Protein AF-A0A960LJG4-F1 (afdb_monomer_lite)

Secondary structure (DSSP, 8-state):
-PPPP------S-TTT--HHHHHHHHHHHHHHHHHHHHTHHHHHHHHH--HHHHHHHHTT--HHHHHHTTHHHHHHHHHHHHTT-S--

Structure (mmCIF, N/CA/C/O backbone):
data_AF-A0A960LJG4-F1
#
_entry.id   AF-A0A960LJG4-F1
#
loop_
_atom_site.group_PDB
_atom_site.id
_atom_site.type_symbol
_atom_site.label_atom_id
_atom_site.label_alt_id
_atom_site.label_comp_id
_atom_site.label_asym_id
_atom_site.label_entity_id
_atom_site.label_seq_id
_atom_site.pdbx_PDB_ins_code
_atom_site.Cartn_x
_atom_site.Cartn_y
_atom_site.Cartn_z
_atom_site.occupancy
_atom_site.B_iso_or_equiv
_atom_site.auth_seq_id
_atom_site.auth_comp_id
_atom_site.auth_asym_id
_atom_site.auth_atom_id
_atom_site.pdbx_PDB_model_num
ATOM 1 N N . LYS A 1 1 ? 0.581 18.567 -26.542 1.00 78.12 1 LYS A N 1
ATOM 2 C CA . LYS A 1 1 ? -0.105 17.372 -25.993 1.00 78.12 1 LYS A CA 1
ATOM 3 C C . LYS A 1 1 ? 0.856 16.215 -26.142 1.00 78.12 1 LYS A C 1
ATOM 5 O O . LYS A 1 1 ? 1.344 16.022 -27.246 1.00 78.12 1 LYS A O 1
ATOM 10 N N . GLU A 1 2 ? 1.154 15.515 -25.060 1.00 88.88 2 GLU A N 1
ATOM 11 C CA . GLU A 1 2 ? 1.998 14.321 -25.105 1.00 88.88 2 GLU A CA 1
ATOM 12 C C . GLU A 1 2 ? 1.117 13.071 -25.158 1.00 88.88 2 GLU A C 1
ATOM 14 O O . GLU A 1 2 ? -0.012 13.083 -24.660 1.00 88.88 2 GLU A O 1
ATOM 19 N N . SER A 1 3 ? 1.612 12.014 -25.803 1.00 90.06 3 SER A N 1
ATOM 20 C CA . SER A 1 3 ? 0.933 10.719 -25.825 1.00 90.06 3 SER A CA 1
ATOM 21 C C . SER A 1 3 ? 1.204 9.988 -24.515 1.00 90.06 3 SER A C 1
ATOM 23 O O . SER A 1 3 ? 2.357 9.708 -24.192 1.00 90.06 3 SER A O 1
ATOM 25 N N . CYS A 1 4 ? 0.153 9.651 -23.769 1.00 88.69 4 CYS A N 1
ATOM 26 C CA . CYS A 1 4 ? 0.284 8.905 -22.522 1.00 88.69 4 CYS A CA 1
ATOM 27 C C . CYS A 1 4 ? 0.348 7.397 -22.791 1.00 88.69 4 CYS A C 1
ATOM 29 O O . CYS A 1 4 ? -0.552 6.835 -23.414 1.00 88.69 4 CYS A O 1
ATOM 31 N N . GLY A 1 5 ? 1.382 6.735 -22.269 1.00 87.88 5 GLY A N 1
ATOM 32 C CA . GLY A 1 5 ? 1.415 5.279 -22.123 1.00 87.88 5 GLY A CA 1
ATOM 33 C C . GLY A 1 5 ? 0.777 4.859 -20.798 1.00 87.88 5 GLY A C 1
ATOM 34 O O . GLY A 1 5 ? 0.999 5.502 -19.774 1.00 87.88 5 GLY A O 1
ATOM 35 N N . GLY A 1 6 ? -0.018 3.790 -20.798 1.00 90.31 6 GLY A N 1
ATOM 36 C CA . GLY A 1 6 ? -0.704 3.333 -19.591 1.00 90.31 6 GLY A CA 1
ATOM 37 C C . GLY A 1 6 ? -1.389 1.984 -19.758 1.00 90.31 6 GLY A C 1
ATOM 38 O O . GLY A 1 6 ? -1.253 1.318 -20.782 1.00 90.31 6 GLY A O 1
ATOM 39 N N . VAL A 1 7 ? -2.130 1.587 -18.726 1.00 91.94 7 VAL A N 1
ATOM 40 C CA . VAL A 1 7 ? -2.922 0.353 -18.706 1.00 91.94 7 VAL A CA 1
ATOM 41 C C . VAL A 1 7 ? -4.360 0.665 -18.300 1.00 91.94 7 VAL A C 1
ATOM 43 O O . VAL A 1 7 ? -4.595 1.502 -17.428 1.00 91.94 7 VAL A O 1
ATOM 46 N N . ARG A 1 8 ? -5.326 -0.020 -18.920 1.00 94.44 8 ARG A N 1
ATOM 47 C CA . ARG A 1 8 ? -6.729 -0.026 -18.486 1.00 94.44 8 ARG A CA 1
ATOM 48 C C . ARG A 1 8 ? -6.902 -1.131 -17.449 1.00 94.44 8 ARG A C 1
ATOM 50 O O . ARG A 1 8 ? -6.598 -2.285 -17.735 1.00 94.44 8 ARG A O 1
ATOM 57 N N . MET A 1 9 ? -7.403 -0.777 -16.271 1.00 93.56 9 MET A N 1
ATOM 58 C CA . MET A 1 9 ? -7.787 -1.737 -15.237 1.00 93.56 9 MET A CA 1
ATOM 59 C C . MET A 1 9 ? -9.309 -1.802 -15.165 1.00 93.56 9 MET A C 1
ATOM 61 O O . MET A 1 9 ? -9.968 -0.770 -15.061 1.00 93.56 9 MET A O 1
ATOM 65 N N . GLU A 1 10 ? -9.853 -3.010 -15.237 1.00 96.06 10 GLU A N 1
ATOM 66 C CA . GLU A 1 10 ? -11.284 -3.278 -15.129 1.00 96.06 10 GLU A CA 1
ATOM 67 C C . GLU A 1 10 ? -11.536 -4.125 -13.884 1.00 96.06 10 GLU A C 1
ATOM 69 O O . GLU A 1 10 ? -10.930 -5.182 -13.709 1.00 96.06 10 GLU A O 1
ATOM 74 N N . LEU A 1 11 ? -12.396 -3.628 -12.995 1.00 95.81 11 LEU A N 1
ATOM 75 C CA . LEU A 1 11 ? -12.791 -4.336 -11.784 1.00 95.81 11 LEU A CA 1
ATOM 76 C C . LEU A 1 11 ? -13.980 -5.241 -12.105 1.00 95.81 11 LEU A C 1
ATOM 78 O O . LEU A 1 11 ? -15.096 -4.754 -12.261 1.00 95.81 11 LEU A O 1
ATOM 82 N N . VAL A 1 12 ? -13.724 -6.543 -12.196 1.00 96.88 12 VAL A N 1
ATOM 83 C CA . VAL A 1 12 ? -14.748 -7.550 -12.529 1.00 96.88 12 VAL A CA 1
ATOM 84 C C . VAL A 1 12 ? -15.400 -8.180 -11.297 1.00 96.88 12 VAL A C 1
ATOM 86 O O . VAL A 1 12 ? -16.548 -8.601 -11.363 1.00 96.88 12 VAL A O 1
ATOM 89 N N . ASP A 1 13 ? -14.686 -8.209 -10.171 1.00 97.12 13 ASP A N 1
ATOM 90 C CA . ASP A 1 13 ? -15.158 -8.712 -8.881 1.00 97.12 13 ASP A CA 1
ATOM 91 C C . ASP A 1 13 ? -14.617 -7.796 -7.778 1.00 97.12 13 ASP A C 1
ATOM 93 O O . ASP A 1 13 ? -13.402 -7.637 -7.611 1.00 97.12 13 ASP A O 1
ATOM 97 N N . ARG A 1 14 ? -15.531 -7.144 -7.058 1.00 95.12 14 ARG A N 1
ATOM 98 C CA . ARG A 1 14 ? -15.185 -6.196 -6.000 1.00 95.12 14 ARG A CA 1
ATO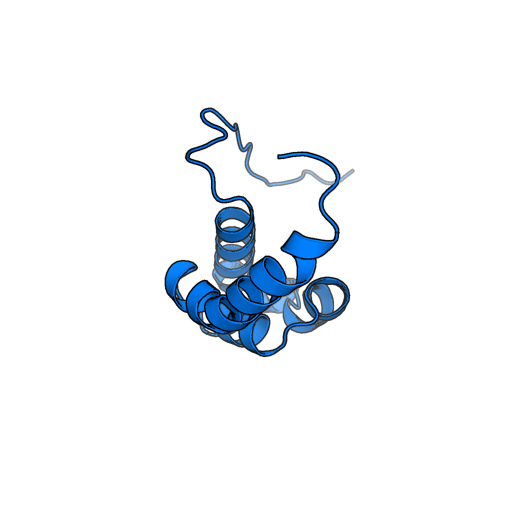M 99 C C . ARG A 1 14 ? -14.722 -6.897 -4.728 1.00 95.12 14 ARG A C 1
ATOM 101 O O . ARG A 1 14 ? -13.815 -6.379 -4.080 1.00 95.12 14 ARG A O 1
ATOM 108 N N . ASP A 1 15 ? -15.310 -8.038 -4.393 1.00 96.50 15 ASP A N 1
ATOM 109 C CA . ASP A 1 15 ? -15.075 -8.726 -3.123 1.00 96.50 15 ASP A CA 1
ATOM 110 C C . ASP A 1 15 ? -13.769 -9.527 -3.164 1.00 96.50 15 ASP A C 1
ATOM 112 O O . ASP A 1 15 ? -13.062 -9.636 -2.160 1.00 96.50 15 ASP A O 1
ATOM 116 N N . ALA A 1 16 ? -13.379 -10.008 -4.347 1.00 95.12 16 ALA A N 1
ATOM 117 C CA . ALA A 1 16 ? -12.073 -10.629 -4.562 1.00 95.12 16 ALA A CA 1
ATOM 118 C C . ALA A 1 16 ? -10.920 -9.612 -4.688 1.00 95.12 16 ALA A C 1
ATOM 120 O O . ALA A 1 16 ? -9.747 -9.972 -4.532 1.00 95.12 16 ALA A O 1
ATOM 121 N N . CYS A 1 17 ? -11.212 -8.342 -4.984 1.00 94.94 17 CYS A N 1
ATOM 122 C CA . CYS A 1 17 ? -10.185 -7.333 -5.217 1.00 94.94 17 CYS A CA 1
ATOM 123 C C . CYS A 1 17 ? -9.636 -6.758 -3.908 1.00 94.94 17 CYS A C 1
ATOM 125 O O . CYS A 1 17 ? -10.373 -6.303 -3.038 1.00 94.94 17 CYS A O 1
ATOM 127 N N . ARG A 1 18 ? -8.303 -6.694 -3.802 1.00 94.19 18 ARG A N 1
ATOM 128 C CA . ARG A 1 18 ? -7.585 -5.986 -2.731 1.00 94.19 18 ARG A CA 1
ATOM 129 C C . ARG A 1 18 ? -6.947 -4.718 -3.310 1.00 94.19 18 ARG A C 1
ATOM 131 O O . ARG A 1 18 ? -5.818 -4.789 -3.795 1.00 94.19 18 ARG A O 1
ATOM 138 N N . PRO A 1 19 ? -7.607 -3.543 -3.259 1.00 93.44 19 PRO A N 1
ATOM 139 C CA . PRO A 1 19 ? -7.135 -2.344 -3.960 1.00 93.44 19 PRO A CA 1
ATOM 140 C C . PRO A 1 19 ? -5.739 -1.881 -3.531 1.00 93.44 19 PRO A C 1
ATOM 142 O O . PRO A 1 19 ? -4.951 -1.416 -4.352 1.00 93.44 19 PRO A O 1
ATOM 145 N N . ILE A 1 20 ? -5.403 -2.057 -2.250 1.00 93.06 20 ILE A N 1
ATOM 146 C CA . ILE A 1 20 ? -4.076 -1.711 -1.731 1.00 93.06 20 ILE A CA 1
ATOM 147 C C . ILE A 1 20 ? -2.987 -2.584 -2.370 1.00 93.06 20 ILE A C 1
ATOM 149 O O . ILE A 1 20 ? -1.915 -2.076 -2.688 1.00 93.06 20 ILE A O 1
ATOM 153 N N . ASP A 1 21 ? -3.267 -3.856 -2.662 1.00 94.81 21 ASP A N 1
ATOM 154 C CA . ASP A 1 21 ? -2.303 -4.741 -3.330 1.00 94.81 21 ASP A CA 1
ATOM 155 C C . ASP A 1 21 ? -2.060 -4.317 -4.767 1.00 94.81 21 ASP A C 1
ATOM 157 O O . ASP A 1 21 ? -0.928 -4.392 -5.244 1.00 94.81 21 ASP A O 1
ATOM 161 N N . VAL A 1 22 ? -3.108 -3.850 -5.448 1.00 95.19 22 VAL A N 1
ATOM 162 C CA . VAL A 1 22 ? -2.997 -3.286 -6.795 1.00 95.19 22 VAL A CA 1
ATOM 163 C C . VAL A 1 22 ? -2.065 -2.07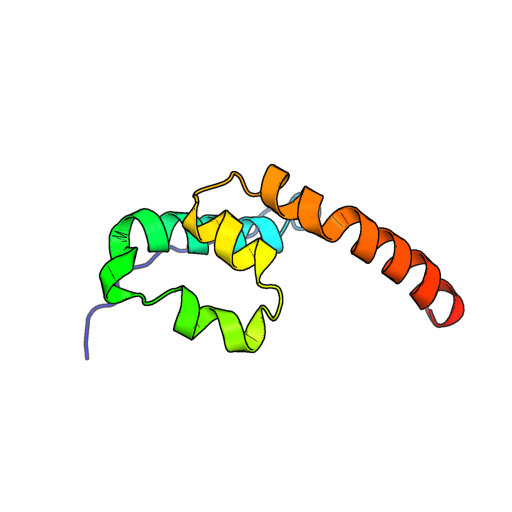6 -6.756 1.00 95.19 22 VAL A C 1
ATOM 165 O O . VAL A 1 22 ? -1.091 -2.034 -7.504 1.00 95.19 22 VAL A O 1
ATOM 168 N N . GLY A 1 23 ? -2.285 -1.143 -5.824 1.00 93.31 23 GLY A N 1
ATOM 169 C CA . GLY A 1 23 ? -1.425 0.030 -5.636 1.00 93.31 23 GLY A CA 1
ATOM 170 C C . GLY A 1 23 ? 0.033 -0.324 -5.325 1.00 93.31 23 GLY A C 1
ATOM 171 O O . GLY A 1 23 ? 0.942 0.202 -5.968 1.00 93.31 23 GLY A O 1
ATOM 172 N N . LEU A 1 24 ? 0.270 -1.257 -4.398 1.00 95.12 24 LEU A N 1
ATOM 173 C CA . LEU A 1 24 ? 1.617 -1.734 -4.056 1.00 95.12 24 LEU A CA 1
ATOM 174 C C . LEU A 1 24 ? 2.294 -2.429 -5.240 1.00 95.12 24 LEU A C 1
ATOM 176 O O . LEU A 1 24 ? 3.480 -2.220 -5.485 1.00 95.12 24 LEU A O 1
ATOM 180 N N . THR A 1 25 ? 1.542 -3.219 -6.006 1.00 95.31 25 THR A N 1
ATOM 181 C CA . THR A 1 25 ? 2.051 -3.888 -7.208 1.00 95.31 25 THR A CA 1
ATOM 182 C C . THR A 1 25 ? 2.456 -2.869 -8.264 1.00 95.31 25 THR A C 1
ATOM 184 O O . THR A 1 25 ? 3.547 -2.980 -8.820 1.00 95.31 25 THR A O 1
ATOM 187 N N . LEU A 1 26 ? 1.627 -1.853 -8.510 1.00 93.94 26 LEU A N 1
ATOM 188 C CA . LEU A 1 26 ? 1.941 -0.772 -9.443 1.00 93.94 26 LEU A CA 1
ATOM 189 C C . LEU A 1 26 ? 3.172 0.008 -8.989 1.00 93.94 26 LEU A C 1
ATOM 191 O O . LEU A 1 26 ? 4.088 0.192 -9.785 1.00 93.94 26 LEU A O 1
ATOM 195 N N . ALA A 1 27 ? 3.238 0.408 -7.718 1.00 93.25 27 ALA A N 1
ATOM 196 C CA . ALA A 1 27 ? 4.389 1.119 -7.167 1.00 93.25 27 ALA A CA 1
ATOM 197 C C . ALA A 1 27 ? 5.681 0.302 -7.322 1.00 93.25 27 ALA A C 1
ATOM 199 O O . ALA A 1 27 ? 6.684 0.829 -7.798 1.00 93.25 27 ALA A O 1
ATOM 200 N N . ARG A 1 28 ? 5.632 -1.001 -7.020 1.00 94.75 28 ARG A N 1
ATOM 201 C CA . ARG A 1 28 ? 6.754 -1.935 -7.185 1.00 94.75 28 ARG A CA 1
ATOM 202 C C . ARG A 1 28 ? 7.194 -2.062 -8.644 1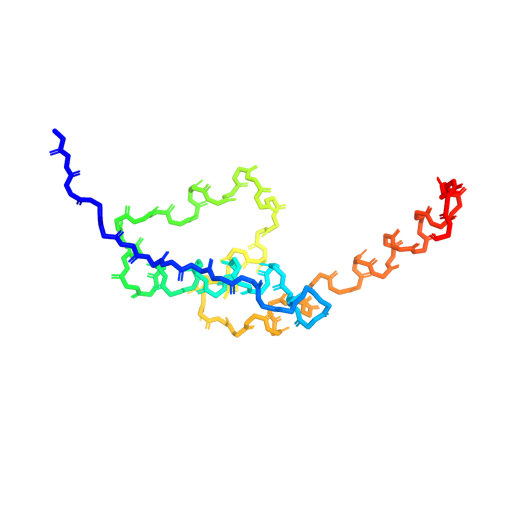.00 94.75 28 ARG A C 1
ATOM 204 O O . ARG A 1 28 ? 8.381 -1.965 -8.936 1.00 94.75 28 ARG A O 1
ATOM 211 N N . VAL A 1 29 ? 6.256 -2.269 -9.570 1.00 94.25 29 VAL A N 1
ATOM 212 C CA . VAL A 1 29 ? 6.557 -2.441 -11.004 1.00 94.25 29 VAL A CA 1
ATOM 213 C C . VAL A 1 29 ? 7.082 -1.146 -11.621 1.00 94.25 29 VAL A C 1
ATOM 215 O O . VAL A 1 29 ? 8.057 -1.178 -12.370 1.00 94.25 29 VAL A O 1
ATOM 218 N N . LEU A 1 30 ? 6.469 -0.006 -11.298 1.00 92.56 30 LEU A N 1
ATOM 219 C CA . LEU A 1 30 ? 6.914 1.301 -11.774 1.00 92.56 30 LEU A CA 1
ATOM 220 C C . LEU A 1 30 ? 8.286 1.660 -11.207 1.00 92.56 30 LEU A C 1
ATOM 222 O O . LEU A 1 30 ? 9.122 2.169 -11.945 1.00 92.56 30 LEU A O 1
ATOM 226 N N . HIS A 1 31 ? 8.551 1.352 -9.936 1.00 92.69 31 HIS A N 1
ATOM 227 C CA . HIS A 1 31 ? 9.870 1.551 -9.344 1.00 92.69 31 HIS A CA 1
ATOM 228 C C . HIS A 1 31 ? 10.934 0.661 -9.996 1.00 92.69 31 HIS A C 1
ATOM 230 O O . HIS A 1 31 ? 11.996 1.155 -10.356 1.00 92.69 31 HIS A O 1
ATOM 236 N N . ALA A 1 32 ? 10.631 -0.617 -10.233 1.00 93.06 32 ALA A N 1
ATOM 237 C CA . ALA A 1 32 ? 11.560 -1.534 -10.890 1.00 93.06 32 ALA A CA 1
ATOM 238 C C . ALA A 1 32 ? 11.895 -1.126 -12.337 1.00 93.06 32 ALA A C 1
ATOM 240 O O . ALA A 1 32 ? 12.998 -1.388 -12.804 1.00 93.06 32 ALA A O 1
ATOM 241 N N . ARG A 1 33 ? 10.955 -0.499 -13.060 1.00 92.12 33 ARG A N 1
ATOM 242 C CA . ARG A 1 33 ? 11.149 -0.096 -14.467 1.00 92.12 33 ARG A CA 1
ATOM 243 C C . ARG A 1 33 ? 11.646 1.337 -14.651 1.00 92.12 33 ARG A C 1
ATOM 245 O O . ARG A 1 33 ? 12.352 1.607 -15.613 1.00 92.12 33 ARG A O 1
ATOM 252 N N . TYR A 1 34 ? 11.249 2.248 -13.767 1.00 90.75 34 TYR A N 1
ATOM 253 C CA . TYR A 1 34 ? 11.428 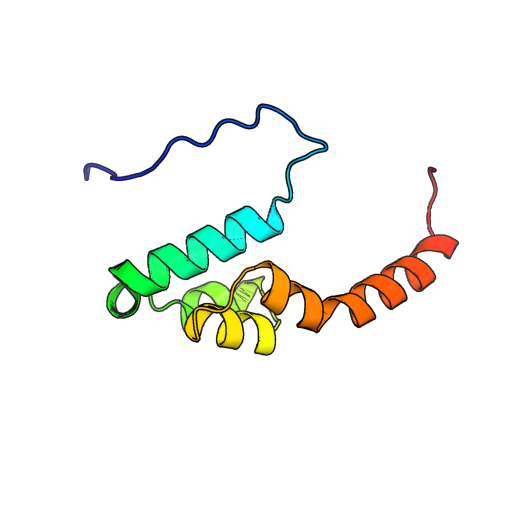3.695 -13.929 1.00 90.75 34 TYR A CA 1
ATOM 254 C C . TYR A 1 34 ? 11.880 4.381 -12.630 1.00 90.75 34 TYR A C 1
ATOM 256 O O . TYR A 1 34 ? 11.634 5.572 -12.441 1.00 90.75 34 TYR A O 1
ATOM 264 N N . GLY A 1 35 ? 12.507 3.643 -11.708 1.00 84.94 35 GLY A N 1
ATOM 265 C CA . GLY A 1 35 ? 12.820 4.107 -10.353 1.00 84.94 35 GLY A CA 1
ATOM 266 C C . GLY A 1 35 ? 13.604 5.417 -10.290 1.00 84.94 35 GLY A C 1
ATOM 267 O O . GLY A 1 35 ? 13.254 6.278 -9.481 1.00 84.94 35 GLY A O 1
ATOM 268 N N . GLU A 1 36 ? 14.588 5.599 -11.176 1.00 84.00 36 GLU A N 1
ATOM 269 C CA . GLU A 1 36 ? 15.400 6.824 -11.265 1.00 84.00 36 GLU A CA 1
ATOM 270 C C . GLU A 1 36 ? 14.567 8.057 -11.650 1.00 84.00 36 GLU A C 1
ATOM 272 O O . GLU A 1 36 ? 14.728 9.128 -11.068 1.00 84.00 36 GLU A O 1
ATOM 277 N N . ALA A 1 37 ? 13.622 7.901 -12.582 1.00 87.38 37 ALA A N 1
ATOM 278 C CA . ALA A 1 37 ? 12.767 8.989 -13.054 1.00 87.38 37 ALA A CA 1
ATOM 279 C C . ALA A 1 37 ? 11.586 9.273 -12.109 1.00 87.38 37 ALA A C 1
ATOM 281 O O . ALA A 1 37 ? 11.177 10.421 -11.938 1.00 87.38 37 ALA A O 1
ATOM 282 N N . LEU A 1 38 ? 11.027 8.232 -11.484 1.00 84.75 38 LEU A N 1
ATOM 283 C CA . LEU A 1 38 ? 9.810 8.324 -10.675 1.00 84.75 38 LEU A CA 1
ATOM 284 C C . LEU A 1 38 ? 10.044 9.000 -9.317 1.00 84.75 38 LEU A C 1
ATOM 286 O O . LEU A 1 38 ? 9.103 9.559 -8.753 1.00 84.75 38 LEU A O 1
ATOM 290 N N . LYS A 1 39 ? 11.272 8.928 -8.777 1.00 87.00 39 LYS A N 1
ATOM 291 C CA . LYS A 1 39 ? 11.621 9.401 -7.423 1.00 87.00 39 LYS A CA 1
ATOM 292 C C . LYS A 1 39 ? 10.596 8.943 -6.378 1.00 87.00 39 LYS A C 1
ATOM 294 O O . LYS A 1 39 ? 10.027 9.740 -5.630 1.00 87.00 39 LYS A O 1
ATOM 299 N N . LEU A 1 40 ? 10.340 7.630 -6.356 1.00 85.62 40 LEU A N 1
ATOM 300 C CA . LEU A 1 40 ? 9.247 7.009 -5.597 1.00 85.62 40 LEU A CA 1
ATOM 301 C C . LEU A 1 40 ? 9.191 7.492 -4.138 1.00 85.62 40 LEU A C 1
ATOM 303 O O . LEU A 1 40 ? 8.118 7.830 -3.645 1.00 85.62 40 LEU A O 1
ATOM 307 N N . ARG A 1 41 ? 10.348 7.568 -3.467 1.00 85.62 41 ARG A N 1
ATOM 308 C CA . ARG A 1 41 ? 10.438 7.960 -2.054 1.00 85.62 41 ARG A CA 1
ATOM 309 C C . ARG A 1 41 ? 9.871 9.353 -1.791 1.00 85.62 41 ARG A C 1
ATOM 311 O O . ARG A 1 41 ? 9.072 9.530 -0.876 1.00 85.62 41 ARG A O 1
ATOM 318 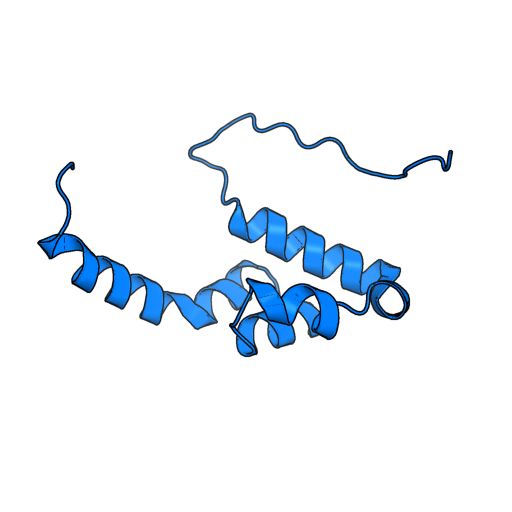N N . GLU A 1 42 ? 10.222 10.318 -2.632 1.00 86.19 42 GLU A N 1
ATOM 319 C CA . GLU A 1 42 ? 9.734 11.694 -2.523 1.00 86.19 42 GLU A CA 1
ATOM 320 C C . GLU A 1 42 ? 8.227 11.748 -2.788 1.00 86.19 42 GLU A C 1
ATOM 322 O O . GLU A 1 42 ? 7.473 12.291 -1.985 1.00 86.19 42 GLU A O 1
ATOM 327 N N . LYS A 1 43 ? 7.775 11.114 -3.877 1.00 85.12 43 LYS A N 1
ATOM 328 C CA . LYS A 1 43 ? 6.380 11.181 -4.334 1.00 85.12 43 LYS A CA 1
ATOM 329 C C . LYS A 1 43 ? 5.393 10.459 -3.415 1.00 85.12 43 LYS A C 1
ATOM 331 O O . LYS A 1 43 ? 4.261 10.911 -3.277 1.00 85.12 43 LYS A O 1
ATOM 336 N N . PHE A 1 44 ? 5.796 9.351 -2.797 1.00 85.62 44 PHE A N 1
ATOM 337 C CA . PHE A 1 44 ? 4.889 8.514 -2.004 1.00 85.62 44 PHE A CA 1
ATOM 338 C C . PHE A 1 44 ? 4.894 8.873 -0.514 1.00 85.62 44 PHE A C 1
ATOM 340 O O . PHE A 1 44 ? 3.899 8.631 0.167 1.00 85.62 44 PHE A O 1
ATOM 347 N N . SER A 1 45 ? 5.960 9.496 0.000 1.00 84.00 45 SER A N 1
ATOM 348 C CA . SER A 1 45 ? 6.087 9.823 1.431 1.00 84.00 45 SER A CA 1
ATOM 349 C C . SER A 1 45 ? 4.984 10.748 1.970 1.00 84.00 45 SER A C 1
ATOM 351 O O . SER A 1 45 ? 4.600 10.634 3.136 1.00 84.00 45 SER A O 1
ATOM 353 N N . THR A 1 46 ? 4.431 11.634 1.135 1.00 85.88 46 THR A N 1
ATOM 354 C CA . THR A 1 46 ? 3.407 12.606 1.546 1.00 85.88 46 THR A CA 1
ATOM 35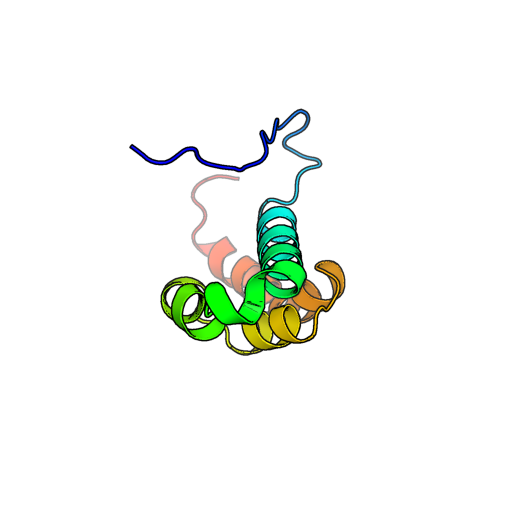5 C C . THR A 1 46 ? 2.084 11.951 1.935 1.00 85.88 46 THR A C 1
ATOM 357 O O . THR A 1 46 ? 1.488 12.363 2.927 1.00 85.88 46 THR A O 1
ATOM 360 N N . LEU A 1 47 ? 1.629 10.947 1.180 1.00 86.81 47 LEU A N 1
ATOM 361 C CA . LEU A 1 47 ? 0.322 10.310 1.394 1.00 86.81 47 LEU A CA 1
ATOM 362 C C . LEU A 1 47 ? 0.430 8.969 2.117 1.00 86.81 47 LEU A C 1
ATOM 364 O O . LEU A 1 47 ? -0.435 8.651 2.925 1.00 86.81 47 LEU A O 1
ATOM 368 N N . LEU A 1 48 ? 1.484 8.191 1.849 1.00 89.69 48 LEU A N 1
ATOM 369 C CA . LEU A 1 48 ? 1.629 6.853 2.419 1.00 89.69 48 LEU A CA 1
ATOM 370 C C . LEU A 1 48 ? 1.921 6.897 3.921 1.00 89.69 48 LEU A C 1
ATOM 372 O O . LEU A 1 48 ? 1.446 6.036 4.650 1.00 89.69 48 LEU A O 1
ATOM 376 N N . LYS A 1 49 ? 2.717 7.881 4.372 1.00 90.06 49 LYS A N 1
ATOM 377 C CA . LYS A 1 49 ? 3.060 8.141 5.786 1.00 90.06 49 LYS A CA 1
ATOM 378 C C . LYS A 1 49 ? 3.499 6.912 6.603 1.00 90.06 49 LYS A C 1
ATOM 380 O O . LYS A 1 49 ? 3.481 6.953 7.826 1.00 90.06 49 LYS A O 1
ATOM 385 N N . HIS A 1 50 ? 3.973 5.863 5.933 1.00 92.69 50 HIS A N 1
ATOM 386 C CA . HIS A 1 50 ? 4.460 4.638 6.553 1.00 92.69 50 HIS A CA 1
ATOM 387 C C . HIS A 1 50 ? 5.814 4.249 5.928 1.00 92.69 50 HIS A C 1
ATOM 389 O O . HIS A 1 50 ? 5.849 3.614 4.867 1.00 92.69 50 HIS A O 1
ATOM 395 N N . PRO A 1 51 ? 6.944 4.671 6.536 1.00 93.00 51 PRO A N 1
ATOM 396 C CA . PRO A 1 51 ? 8.284 4.465 5.980 1.00 93.00 51 PRO A CA 1
ATOM 397 C C . PRO A 1 51 ? 8.605 2.998 5.678 1.00 93.00 51 PRO A C 1
ATOM 399 O O . PRO A 1 51 ? 9.074 2.699 4.585 1.00 93.00 51 PRO A O 1
ATOM 402 N N . ALA A 1 52 ? 8.232 2.073 6.570 1.00 95.12 52 ALA A N 1
ATOM 403 C CA . ALA A 1 52 ? 8.496 0.648 6.373 1.00 95.12 52 ALA A CA 1
ATOM 404 C C . ALA A 1 52 ? 7.781 0.066 5.137 1.00 95.12 52 ALA A C 1
ATOM 406 O O . ALA A 1 52 ? 8.319 -0.816 4.471 1.00 95.12 52 ALA A O 1
ATOM 407 N N . THR A 1 53 ? 6.600 0.589 4.771 1.00 95.19 53 THR A N 1
ATOM 408 C CA . THR A 1 53 ? 5.929 0.206 3.513 1.00 95.19 53 THR A CA 1
ATOM 409 C C . THR A 1 53 ? 6.746 0.658 2.318 1.00 95.19 53 THR A C 1
ATOM 411 O O . THR A 1 53 ? 6.935 -0.100 1.373 1.00 95.19 53 THR A O 1
ATOM 414 N N . LEU A 1 54 ? 7.201 1.911 2.346 1.00 94.00 54 LEU A N 1
ATOM 415 C CA . LEU A 1 54 ? 7.948 2.508 1.250 1.00 94.00 54 LEU A CA 1
ATOM 416 C C . LEU A 1 54 ? 9.276 1.780 1.033 1.00 94.00 54 LEU A C 1
ATOM 418 O O . LEU A 1 54 ? 9.611 1.469 -0.108 1.00 94.00 54 LEU A O 1
ATOM 422 N N . ASP A 1 55 ? 9.986 1.461 2.114 1.00 95.12 55 ASP A N 1
ATOM 423 C CA . ASP A 1 55 ? 11.216 0.671 2.060 1.00 95.12 55 ASP A CA 1
ATOM 424 C C . ASP A 1 55 ? 10.959 -0.712 1.468 1.00 95.12 55 ASP A C 1
ATOM 426 O O . ASP A 1 55 ? 11.623 -1.104 0.515 1.00 95.12 55 ASP A O 1
ATOM 430 N N . ALA A 1 56 ? 9.916 -1.403 1.925 1.00 96.19 56 ALA A N 1
ATOM 431 C CA . ALA A 1 56 ? 9.546 -2.708 1.392 1.00 96.19 56 ALA A CA 1
ATOM 432 C C . ALA A 1 56 ? 9.150 -2.678 -0.100 1.00 96.19 56 ALA A C 1
ATOM 434 O O . ALA A 1 56 ? 9.439 -3.628 -0.831 1.00 96.19 56 ALA A O 1
ATOM 435 N N . VAL A 1 57 ? 8.522 -1.597 -0.580 1.00 94.75 57 VAL A N 1
ATOM 436 C CA . VAL A 1 57 ? 8.246 -1.406 -2.017 1.00 94.75 57 VAL A CA 1
ATOM 437 C C . VAL A 1 57 ? 9.544 -1.203 -2.801 1.00 94.75 57 VAL A C 1
ATOM 439 O O . VAL A 1 57 ? 9.701 -1.801 -3.866 1.00 94.75 57 VAL A O 1
ATOM 442 N N . VAL A 1 58 ? 10.470 -0.391 -2.281 1.00 92.81 58 VAL A N 1
ATOM 443 C CA . VAL A 1 58 ? 11.785 -0.141 -2.899 1.00 92.81 58 VAL A CA 1
ATOM 444 C C . VAL A 1 58 ? 12.630 -1.416 -2.944 1.00 92.81 58 VAL A C 1
ATOM 446 O O . VAL A 1 58 ? 13.259 -1.699 -3.957 1.00 92.81 58 VAL A O 1
ATOM 449 N N . GLU A 1 59 ? 12.574 -2.239 -1.898 1.00 95.19 59 GLU A N 1
ATOM 450 C CA . GLU A 1 59 ? 13.208 -3.564 -1.832 1.00 95.19 59 GLU A CA 1
ATOM 451 C C . GLU A 1 59 ? 12.556 -4.602 -2.762 1.00 95.19 59 GLU A C 1
ATOM 453 O O . GLU A 1 59 ? 13.047 -5.722 -2.893 1.00 95.19 59 GLU A O 1
ATOM 458 N N . GLY A 1 60 ? 11.434 -4.268 -3.405 1.00 94.94 60 GLY A N 1
ATOM 459 C CA . GLY A 1 60 ? 10.762 -5.161 -4.341 1.00 94.94 60 GLY A CA 1
ATOM 460 C C . GLY A 1 60 ? 9.983 -6.301 -3.681 1.00 94.94 60 GLY A C 1
ATOM 461 O O . GLY A 1 60 ? 9.655 -7.274 -4.369 1.00 94.94 60 GLY A O 1
ATOM 462 N N . LYS A 1 61 ? 9.654 -6.193 -2.385 1.00 97.38 61 LYS A N 1
ATOM 463 C CA . LYS A 1 61 ? 8.900 -7.218 -1.646 1.00 97.38 61 LYS A CA 1
ATOM 464 C C . LYS A 1 61 ? 7.527 -7.474 -2.269 1.00 97.38 61 LYS A C 1
ATOM 466 O O . LYS A 1 61 ? 6.905 -6.603 -2.882 1.00 97.38 61 LYS A O 1
ATOM 471 N N . HIS A 1 62 ? 7.031 -8.697 -2.106 1.00 96.25 62 HIS A N 1
ATOM 472 C CA . HIS A 1 62 ? 5.709 -9.073 -2.599 1.00 96.25 62 HIS A CA 1
ATOM 473 C C . HIS A 1 62 ? 4.610 -8.401 -1.751 1.00 96.25 62 HIS A C 1
ATOM 475 O O . HIS A 1 62 ? 4.737 -8.427 -0.527 1.00 96.25 62 HIS A O 1
ATOM 481 N N . PRO A 1 63 ? 3.494 -7.889 -2.321 1.00 95.00 63 PRO A N 1
ATOM 482 C CA . PRO A 1 63 ? 2.456 -7.159 -1.571 1.00 95.00 63 PRO A CA 1
ATOM 483 C C . PRO A 1 63 ? 1.959 -7.851 -0.295 1.00 95.00 63 PRO A C 1
ATOM 485 O O . PRO A 1 63 ? 1.682 -7.192 0.702 1.00 95.00 63 PRO A O 1
ATOM 488 N N . ARG A 1 64 ? 1.903 -9.190 -0.299 1.00 94.94 64 ARG A N 1
ATOM 489 C CA . ARG A 1 64 ? 1.594 -9.997 0.894 1.00 94.94 64 ARG A CA 1
ATOM 490 C C . ARG A 1 64 ? 2.561 -9.732 2.058 1.00 94.94 64 ARG A C 1
ATOM 492 O O . ARG A 1 64 ? 2.092 -9.436 3.145 1.00 94.94 64 ARG A O 1
ATOM 499 N N . GLN A 1 65 ? 3.869 -9.771 1.800 1.00 96.94 65 GLN A N 1
ATOM 500 C CA . GLN A 1 65 ? 4.913 -9.516 2.801 1.00 96.94 65 GLN A CA 1
ATOM 501 C C . GLN A 1 65 ? 4.875 -8.070 3.292 1.00 96.94 65 GLN A C 1
ATOM 503 O O . GLN A 1 65 ? 5.145 -7.790 4.451 1.00 96.94 65 GLN A O 1
ATOM 508 N N . ILE A 1 66 ? 4.541 -7.137 2.397 1.00 96.62 66 ILE A N 1
ATOM 509 C CA . ILE A 1 66 ? 4.415 -5.732 2.770 1.00 96.62 66 ILE A CA 1
ATOM 510 C C . ILE A 1 66 ? 3.226 -5.556 3.735 1.00 96.62 66 ILE A C 1
ATOM 512 O O . ILE A 1 66 ? 3.356 -4.869 4.740 1.00 96.62 66 ILE A O 1
ATOM 516 N N . ARG A 1 67 ? 2.096 -6.235 3.491 1.00 95.00 67 ARG A N 1
ATOM 517 C CA . ARG A 1 67 ? 0.906 -6.164 4.356 1.00 95.00 67 ARG A CA 1
ATOM 518 C C . ARG A 1 67 ? 1.155 -6.650 5.778 1.00 95.00 67 ARG A C 1
ATOM 520 O O . ARG A 1 67 ? 0.654 -6.048 6.721 1.00 95.00 67 ARG A O 1
ATOM 527 N N . GLU A 1 68 ? 1.951 -7.703 5.922 1.00 96.00 68 GLU A N 1
ATOM 528 C CA . GLU A 1 68 ? 2.322 -8.261 7.227 1.00 96.00 68 GLU A CA 1
ATOM 529 C C . GLU A 1 68 ? 2.967 -7.209 8.149 1.00 96.00 68 GLU A C 1
ATOM 531 O O . GLU A 1 68 ? 2.855 -7.329 9.365 1.00 96.00 68 GLU A O 1
ATOM 536 N N . LEU A 1 69 ? 3.560 -6.140 7.595 1.00 96.44 69 LEU A N 1
ATOM 537 C CA . LEU A 1 69 ? 4.167 -5.050 8.366 1.00 96.44 69 LEU A CA 1
ATOM 538 C C . LEU A 1 69 ? 3.157 -4.229 9.180 1.00 96.44 69 LEU A C 1
ATOM 540 O O . LEU A 1 69 ? 3.513 -3.742 10.247 1.00 96.44 69 LEU A O 1
ATOM 544 N N . TRP A 1 70 ? 1.925 -4.054 8.692 1.00 94.81 70 TRP A N 1
ATOM 545 C CA . TRP A 1 70 ? 0.900 -3.226 9.351 1.00 94.81 70 TRP A CA 1
ATOM 546 C C . TRP A 1 70 ? -0.354 -4.005 9.752 1.00 94.81 70 TRP A C 1
ATOM 548 O O . TRP A 1 70 ? -1.275 -3.431 10.330 1.00 94.81 70 TRP A O 1
ATOM 558 N N . GLU A 1 71 ? -0.414 -5.311 9.482 1.00 95.25 71 GLU A N 1
ATOM 559 C CA . GLU A 1 71 ? -1.527 -6.171 9.902 1.00 95.25 71 GLU A CA 1
ATOM 560 C C . GLU A 1 71 ? -1.821 -6.079 11.417 1.00 95.25 71 GLU A C 1
ATOM 562 O O . GLU A 1 71 ? -2.996 -5.966 11.784 1.00 95.25 71 GLU A O 1
ATOM 567 N N . PRO A 1 72 ? -0.811 -6.025 12.318 1.00 96.06 72 PRO A N 1
ATOM 568 C CA . PRO A 1 72 ? -1.071 -5.829 13.744 1.00 96.06 72 PRO A CA 1
ATOM 569 C C . PRO A 1 72 ? -1.777 -4.498 14.043 1.00 96.06 72 PRO A C 1
ATOM 571 O O . PRO A 1 72 ? -2.748 -4.463 14.798 1.00 96.06 72 PRO A O 1
ATOM 574 N N . GLU A 1 73 ? -1.343 -3.405 13.412 1.00 95.31 73 GLU A N 1
ATOM 575 C CA . GLU A 1 73 ? -1.928 -2.073 13.606 1.00 95.31 73 GLU A CA 1
ATOM 576 C C . GLU A 1 73 ? -3.354 -1.985 13.052 1.00 95.31 73 GLU A C 1
ATOM 578 O O . GLU A 1 73 ? -4.221 -1.344 13.652 1.00 95.31 73 GLU A O 1
ATOM 583 N N . VAL A 1 74 ? -3.623 -2.668 11.935 1.00 95.56 74 VAL A N 1
ATOM 584 C CA . VAL A 1 74 ? -4.971 -2.803 11.369 1.00 95.56 74 VAL A CA 1
ATOM 585 C C . VAL A 1 74 ? -5.885 -3.554 12.334 1.00 95.56 74 VAL A C 1
ATOM 587 O O . VAL A 1 74 ? -7.011 -3.108 12.560 1.00 95.56 74 VAL A O 1
ATOM 590 N N . SER A 1 75 ? -5.415 -4.646 12.940 1.00 97.56 75 SER A N 1
ATOM 591 C CA . SER A 1 75 ? -6.178 -5.397 13.946 1.00 97.56 75 SER A CA 1
ATOM 592 C C . SER A 1 75 ? -6.524 -4.525 15.159 1.00 97.56 75 SER A C 1
ATOM 594 O O . SER A 1 75 ? -7.685 -4.441 15.569 1.00 97.56 75 SER A O 1
ATOM 596 N N . GLU A 1 76 ? -5.554 -3.772 15.681 1.00 97.94 76 GLU A N 1
ATOM 597 C CA . GLU A 1 76 ? -5.788 -2.829 16.781 1.00 97.94 76 GLU A CA 1
ATOM 598 C C . GLU A 1 76 ? -6.737 -1.688 16.387 1.00 97.94 76 GLU A C 1
ATOM 600 O O . GLU A 1 76 ? -7.608 -1.286 17.167 1.00 97.94 76 GLU A O 1
ATOM 605 N N . PHE A 1 77 ? -6.642 -1.186 15.155 1.00 97.25 77 PHE A N 1
ATOM 606 C CA . PHE A 1 77 ? -7.576 -0.191 14.635 1.00 97.25 77 PHE A CA 1
ATOM 607 C C . PHE A 1 77 ? -9.005 -0.734 14.540 1.00 97.25 77 PHE A C 1
ATOM 609 O O . PHE A 1 77 ? -9.945 -0.035 14.923 1.00 97.25 77 PHE A O 1
ATOM 616 N N . GLN A 1 78 ? -9.184 -1.974 14.080 1.00 97.31 78 GLN A N 1
ATOM 617 C CA . GLN A 1 78 ? -10.494 -2.624 14.013 1.00 97.31 78 GLN A CA 1
ATOM 618 C C . GLN A 1 78 ? -11.128 -2.763 15.404 1.00 97.31 78 GLN A C 1
ATOM 620 O O . GLN A 1 78 ? -12.301 -2.427 15.574 1.00 97.31 78 GLN A O 1
ATOM 625 N N . LYS A 1 79 ? -10.350 -3.150 16.423 1.00 97.62 79 LYS A N 1
ATOM 626 C CA . LYS A 1 79 ? -10.820 -3.187 17.821 1.00 97.62 79 LYS A CA 1
ATOM 627 C C . LYS A 1 79 ? -11.204 -1.797 18.325 1.00 97.62 79 LYS A C 1
ATOM 629 O O . LYS A 1 79 ? -12.254 -1.621 18.940 1.00 97.62 79 LYS A O 1
ATOM 634 N N . ARG A 1 80 ? -10.375 -0.785 18.043 1.00 97.88 80 ARG A N 1
ATOM 635 C CA . ARG A 1 80 ? -10.626 0.599 18.471 1.00 97.88 80 ARG A CA 1
ATOM 636 C C . ARG A 1 80 ? -11.885 1.176 17.828 1.00 97.88 80 ARG A C 1
ATOM 638 O O . ARG A 1 80 ? -12.669 1.802 18.540 1.00 97.88 80 ARG A O 1
ATOM 645 N N . ARG A 1 81 ? -12.078 0.978 16.518 1.00 97.31 81 ARG A N 1
ATOM 646 C CA . ARG A 1 81 ? -13.201 1.562 15.765 1.00 97.31 81 ARG A CA 1
ATOM 647 C C . ARG A 1 81 ? -14.551 0.941 16.123 1.00 97.31 81 ARG A C 1
ATOM 649 O O . ARG A 1 81 ? -15.553 1.625 15.981 1.00 97.31 81 ARG A O 1
ATOM 656 N N . ALA A 1 82 ? -14.578 -0.307 16.604 1.00 97.00 82 ALA A N 1
ATOM 657 C CA . ALA A 1 82 ? -15.811 -1.056 16.864 1.00 97.00 82 ALA A CA 1
ATOM 658 C C . ALA A 1 82 ? -16.799 -0.312 17.782 1.00 97.00 82 ALA A C 1
ATOM 660 O O . ALA A 1 82 ? -17.998 -0.338 17.546 1.00 97.00 82 ALA A O 1
ATOM 661 N N . ARG A 1 83 ? -16.295 0.426 18.780 1.00 96.75 83 ARG A N 1
ATOM 662 C CA . ARG A 1 83 ? -17.120 1.213 19.718 1.00 96.75 83 ARG A CA 1
ATOM 663 C C . ARG A 1 83 ? -17.780 2.453 19.105 1.00 96.75 83 ARG A C 1
ATOM 665 O O . ARG A 1 83 ? -18.571 3.102 19.778 1.00 96.75 83 ARG A O 1
ATOM 672 N N . TYR A 1 84 ? -17.423 2.807 17.874 1.00 97.12 84 TYR A N 1
ATOM 673 C CA . TYR A 1 84 ? -17.857 4.033 17.203 1.00 97.12 84 TYR A CA 1
ATOM 674 C C . TYR A 1 84 ? -18.620 3.759 15.898 1.00 97.12 84 TYR A C 1
ATOM 676 O O . TYR A 1 84 ? -18.908 4.698 15.158 1.00 97.12 84 TYR A O 1
ATOM 684 N N . LEU A 1 85 ? -18.915 2.493 15.580 1.00 97.00 85 LEU A N 1
ATOM 685 C CA . LEU A 1 85 ? -19.675 2.134 14.383 1.00 97.00 85 LEU A CA 1
ATOM 686 C C . LEU A 1 85 ? -21.165 2.441 14.589 1.00 97.00 85 LEU A C 1
ATOM 688 O O . LEU A 1 85 ? -21.733 2.118 15.627 1.00 97.00 85 LEU A O 1
ATOM 692 N N . LEU A 1 86 ? -21.778 3.081 13.592 1.00 97.25 86 LEU A N 1
ATOM 693 C CA . LEU A 1 86 ? -23.219 3.380 13.557 1.00 97.25 86 LEU A CA 1
ATOM 694 C C . LEU A 1 86 ? -24.009 2.380 12.704 1.00 97.25 86 LEU A C 1
ATOM 696 O O . LEU A 1 86 ? -25.236 2.401 12.709 1.00 97.25 86 LEU A O 1
ATOM 700 N N . TYR A 1 87 ? -23.293 1.551 11.951 1.00 94.69 87 TYR A N 1
ATOM 701 C CA . TYR A 1 87 ? -23.828 0.565 11.028 1.00 94.69 87 TYR A CA 1
ATOM 702 C C . TYR A 1 87 ? -23.003 -0.709 11.168 1.00 94.69 87 TYR A C 1
ATOM 704 O O . TYR A 1 87 ? -21.799 -0.622 11.446 1.00 94.69 87 TYR A O 1
ATOM 712 N N . ASP A 1 88 ? -23.668 -1.843 10.968 1.00 78.44 88 ASP A N 1
ATOM 713 C CA . ASP A 1 88 ? -23.031 -3.156 10.870 1.00 78.44 88 ASP A CA 1
ATOM 714 C C . ASP A 1 88 ? -22.203 -3.288 9.579 1.00 78.44 88 ASP A C 1
ATOM 716 O O . ASP A 1 88 ? -22.657 -2.794 8.516 1.00 78.44 88 ASP A O 1
#

Sequence (88 aa):
KESCGGVRMELVDRDACRPIDVGLTLARVLHARYGEALKLREKFSTLLKHPATLDAVVEGKHPRQIRELWEPEVSEFQKRRARYLLYD

Foldseek 3Di:
DDDDDDDDDDCPDDVPDDVVQVVLVCLLVCCVVPVVPPVSCVVCCVPVVDVQLSVCSNVSHRSVVSCVVCVVVVVVVVVVCPVVDPDD

pLDDT: mean 92.93, std 4.46, range [78.12, 97.94]

Radius of gyration: 16.08 Å; chains: 1; bounding box: 39×28×46 Å